Protein AF-I0TDS8-F1 (afdb_monomer_lite)

Secondary structure (DSSP, 8-state):
-HHHHHHHHHHGGGTT-EEESSS-EEEE--SHHHHHHHHHHHT-TTTTTTGGG-TTEEEEEEEETTEEEEEEEEETTT-SEEEEEBGGGBPPTTHHHHHHHHHHHHHHHHHHHHTT-

pLDDT: mean 92.42, std 7.06, range [52.53, 97.94]

Radius of gyration: 13.21 Å; chains: 1; bounding box: 33×21×38 Å

Sequence (117 aa):
MEDEKRFKELKSKFFGICFTDGTIQVHVLESVQEHLEEGVSMHHCVFSNAYYLKEGSLILSATIEDKRIETIEVSLQTLEVVQSRGVCNKNTEYHEQIVNLVNANRGLISRRMKATA

Foldseek 3Di:
DVLFVLLCVQPVLQAPDWDDPVFKIKGWDNGLVSQVVCCVLQVHCSNVVSVSNVNQWTWMFIDGPNHTAWIWIAGLVVLATPAIAGRPRHADPCNVVVRVRSSVVSVSSVVSVVVVD

Structure (mmCIF, N/CA/C/O backbone):
data_AF-I0TDS8-F1
#
_entry.id   AF-I0TDS8-F1
#
loop_
_atom_site.group_PDB
_atom_site.id
_atom_site.type_symbol
_atom_site.label_atom_id
_atom_site.label_alt_id
_atom_site.label_comp_id
_atom_site.label_asym_id
_atom_site.label_entity_id
_atom_site.label_seq_id
_atom_site.pdbx_PDB_ins_code
_atom_site.Cartn_x
_atom_site.Cartn_y
_atom_site.Cartn_z
_atom_site.occupancy
_atom_site.B_iso_or_equiv
_atom_site.auth_seq_id
_atom_site.auth_comp_id
_atom_site.auth_asym_id
_atom_site.auth_atom_id
_atom_site.pdbx_PDB_model_num
ATOM 1 N N . MET A 1 1 ? 8.471 -5.732 20.121 1.00 69.44 1 MET A N 1
ATOM 2 C CA . MET A 1 1 ? 8.690 -4.299 19.837 1.00 69.44 1 MET A CA 1
ATOM 3 C C . MET A 1 1 ? 7.374 -3.576 20.050 1.00 69.44 1 MET A C 1
ATOM 5 O O . MET A 1 1 ? 6.347 -4.102 19.638 1.00 69.44 1 MET A O 1
ATOM 9 N N . GLU A 1 2 ? 7.395 -2.444 20.747 1.00 88.06 2 GLU A N 1
ATOM 10 C CA . GLU A 1 2 ? 6.201 -1.650 21.080 1.00 88.06 2 GLU A CA 1
ATOM 11 C C . GLU A 1 2 ? 5.474 -1.147 19.821 1.00 88.06 2 GLU A C 1
ATOM 13 O O . GLU A 1 2 ? 4.258 -1.294 19.704 1.00 88.06 2 GLU A O 1
ATOM 18 N N . ASP A 1 3 ? 6.245 -0.711 18.823 1.00 91.62 3 ASP A N 1
ATOM 19 C CA . ASP A 1 3 ? 5.748 -0.271 17.517 1.00 91.62 3 ASP A CA 1
ATOM 20 C C . ASP A 1 3 ? 4.983 -1.355 16.755 1.00 91.62 3 ASP A C 1
ATOM 22 O O . ASP A 1 3 ? 3.906 -1.088 16.237 1.00 91.62 3 ASP A O 1
ATOM 26 N N . GLU A 1 4 ? 5.485 -2.593 16.727 1.00 93.38 4 GLU A N 1
ATOM 27 C CA . GLU A 1 4 ? 4.819 -3.711 16.043 1.00 93.38 4 GLU A CA 1
ATOM 28 C C . GLU A 1 4 ? 3.461 -4.032 16.685 1.00 93.38 4 GLU A C 1
ATOM 30 O O . GLU A 1 4 ? 2.486 -4.341 16.001 1.00 93.38 4 GLU A O 1
ATOM 35 N N . LYS A 1 5 ? 3.374 -3.928 18.016 1.00 94.56 5 LYS A N 1
ATOM 36 C CA . LYS A 1 5 ? 2.116 -4.129 18.737 1.00 94.56 5 LYS A CA 1
ATOM 37 C C . LYS A 1 5 ? 1.107 -3.042 18.364 1.00 94.56 5 LYS A C 1
ATOM 39 O O . LYS A 1 5 ? -0.010 -3.366 17.965 1.00 94.56 5 LYS A O 1
ATOM 44 N N . ARG A 1 6 ? 1.519 -1.773 18.429 1.00 95.12 6 ARG A N 1
ATOM 45 C CA . ARG A 1 6 ? 0.668 -0.629 18.073 1.00 95.12 6 ARG A CA 1
ATOM 46 C C . ARG A 1 6 ? 0.255 -0.660 16.602 1.00 95.12 6 ARG A C 1
ATOM 48 O O . ARG A 1 6 ? -0.897 -0.401 16.271 1.00 95.12 6 ARG A O 1
ATOM 55 N N . PHE A 1 7 ? 1.174 -1.031 15.718 1.00 96.00 7 PHE A N 1
ATOM 56 C CA . PHE A 1 7 ? 0.903 -1.223 14.301 1.00 96.00 7 PHE A CA 1
ATOM 57 C C . PHE A 1 7 ? -0.205 -2.255 14.078 1.00 96.00 7 PHE A C 1
ATOM 59 O O . PHE A 1 7 ? -1.183 -1.971 13.385 1.00 96.00 7 PHE A O 1
ATOM 66 N N . LYS A 1 8 ? -0.110 -3.425 14.720 1.00 95.19 8 LYS A N 1
ATOM 67 C CA . LYS A 1 8 ? -1.142 -4.465 14.629 1.00 95.19 8 LYS A CA 1
ATOM 68 C C . LYS A 1 8 ? -2.488 -3.994 15.167 1.00 95.19 8 LYS A C 1
ATOM 70 O O . LYS A 1 8 ? -3.502 -4.253 14.525 1.00 95.19 8 LYS A O 1
ATOM 75 N N . GLU A 1 9 ? -2.521 -3.273 16.283 1.00 94.56 9 GLU A N 1
ATOM 76 C CA . GLU A 1 9 ? -3.763 -2.693 16.819 1.00 94.56 9 GLU A CA 1
ATOM 77 C C . GLU A 1 9 ? -4.442 -1.759 15.801 1.00 94.56 9 GLU A C 1
ATOM 79 O O . GLU A 1 9 ? -5.656 -1.825 15.603 1.00 94.56 9 GLU A O 1
ATOM 84 N N . LEU A 1 10 ? -3.660 -0.945 15.087 1.00 94.75 10 LEU A N 1
ATOM 85 C CA . LEU A 1 10 ? -4.173 -0.001 14.094 1.00 94.75 10 LEU A CA 1
ATOM 86 C C . LEU A 1 10 ? -4.556 -0.662 12.762 1.00 94.75 10 LEU A C 1
ATOM 88 O O . LEU A 1 10 ? -5.570 -0.296 12.158 1.00 94.75 10 LEU A O 1
ATOM 92 N N . LYS A 1 11 ? -3.731 -1.593 12.267 1.00 96.31 11 LYS A N 1
ATOM 93 C CA . LYS A 1 11 ? -3.733 -2.010 10.854 1.00 96.31 11 LYS A CA 1
ATOM 94 C C . LYS A 1 11 ? -4.143 -3.456 10.604 1.00 96.31 11 LYS A C 1
ATOM 96 O O . LYS A 1 11 ? -4.533 -3.756 9.479 1.00 96.31 11 LYS A O 1
ATOM 101 N N . SER A 1 12 ? -4.160 -4.325 11.618 1.00 96.12 12 SER A N 1
ATOM 102 C CA . SER A 1 12 ? -4.415 -5.768 11.424 1.00 96.12 12 SER A CA 1
ATOM 103 C C . SER A 1 12 ? -5.735 -6.095 10.727 1.00 96.12 12 SER A C 1
ATOM 105 O O . SER A 1 12 ? -5.816 -7.063 9.976 1.00 96.12 12 SER A O 1
ATOM 107 N N . LYS A 1 13 ? -6.762 -5.251 10.883 1.00 95.56 13 LYS A N 1
ATOM 108 C CA . LYS A 1 13 ? -8.043 -5.397 10.170 1.00 95.56 13 LYS A CA 1
ATOM 109 C C . LYS A 1 13 ? -7.904 -5.373 8.641 1.00 95.56 13 LYS A C 1
ATOM 111 O O . LYS A 1 13 ? -8.778 -5.892 7.947 1.00 95.56 13 LYS A O 1
ATOM 116 N N . PHE A 1 14 ? -6.830 -4.787 8.114 1.00 96.81 14 PHE A N 1
ATOM 117 C CA . PHE A 1 14 ? -6.537 -4.689 6.683 1.00 96.81 14 PHE A CA 1
ATOM 118 C C . PHE A 1 14 ? -5.631 -5.811 6.166 1.00 96.81 14 PHE A C 1
ATOM 120 O O . PHE A 1 14 ? -5.483 -5.935 4.954 1.00 96.81 14 PHE A O 1
ATOM 127 N N . PHE A 1 15 ? -5.061 -6.641 7.041 1.00 96.50 15 PHE A N 1
ATOM 128 C CA . PHE A 1 15 ? -4.168 -7.724 6.625 1.00 96.50 15 PHE A CA 1
ATOM 129 C C . PHE A 1 15 ? -4.915 -8.763 5.776 1.00 96.50 15 PHE A C 1
ATOM 131 O O . PHE A 1 15 ? -6.122 -9.002 5.934 1.00 96.50 15 PHE A O 1
ATOM 138 N N . GLY A 1 16 ? -4.209 -9.341 4.815 1.00 96.75 16 GLY A N 1
ATOM 139 C CA . GLY A 1 16 ? -4.721 -10.200 3.759 1.00 96.75 16 GLY A CA 1
ATOM 140 C C . GLY A 1 16 ? -5.427 -9.453 2.626 1.00 96.75 16 GLY A C 1
ATOM 141 O O . GLY A 1 16 ? -6.014 -10.102 1.762 1.00 96.75 16 GLY A O 1
ATOM 142 N N . ILE A 1 17 ? -5.440 -8.112 2.610 1.00 97.25 17 ILE A N 1
ATOM 143 C CA . ILE A 1 17 ? -5.864 -7.376 1.413 1.00 97.25 17 ILE A CA 1
ATOM 144 C C . ILE A 1 17 ? -4.748 -7.487 0.373 1.00 97.25 17 ILE A C 1
ATOM 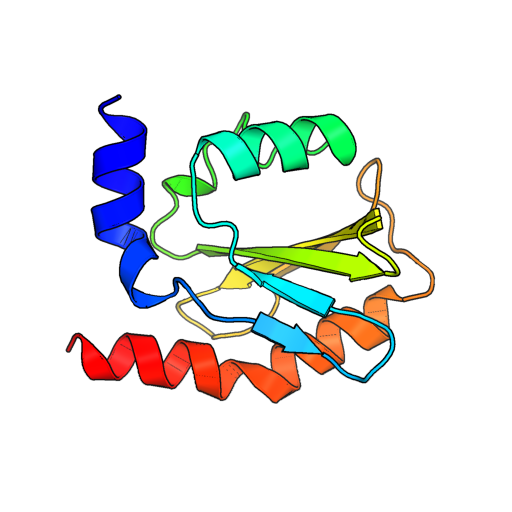146 O O . ILE A 1 17 ? -3.676 -6.903 0.518 1.00 97.25 17 ILE A O 1
ATOM 150 N N . CYS A 1 18 ? -5.058 -8.209 -0.696 1.00 97.25 18 CYS A N 1
ATOM 151 C CA . CYS A 1 18 ? -4.251 -8.347 -1.896 1.00 97.25 18 CYS A CA 1
ATOM 152 C C . CYS A 1 18 ? -5.192 -8.375 -3.108 1.00 97.25 18 CYS A C 1
ATOM 154 O O . CYS A 1 18 ? -6.300 -8.915 -3.022 1.00 97.25 18 CYS A O 1
ATOM 156 N N . PHE A 1 19 ? -4.787 -7.763 -4.216 1.00 97.62 19 PHE A N 1
ATOM 157 C CA . PHE A 1 19 ? -5.519 -7.773 -5.481 1.00 97.62 19 PHE A CA 1
ATOM 158 C C . PHE A 1 19 ? -4.563 -7.605 -6.664 1.00 97.62 19 PHE A C 1
ATOM 160 O O . PHE A 1 19 ? -3.435 -7.143 -6.513 1.00 97.62 19 PHE A O 1
ATOM 167 N N . THR A 1 20 ? -5.015 -8.000 -7.852 1.00 97.50 20 THR A N 1
ATOM 168 C CA . THR A 1 20 ? -4.213 -7.964 -9.076 1.00 97.50 20 THR A CA 1
ATOM 169 C C . THR A 1 20 ? -5.086 -7.717 -10.302 1.00 97.50 20 THR A C 1
ATOM 171 O O . THR A 1 20 ? -6.275 -8.038 -10.288 1.00 97.50 20 THR A O 1
ATOM 174 N N . ASP A 1 21 ? -4.496 -7.160 -11.357 1.00 96.12 21 ASP A N 1
ATOM 175 C CA . ASP A 1 21 ? -5.076 -7.094 -12.705 1.00 96.12 21 ASP A CA 1
ATOM 176 C C . ASP A 1 21 ? -4.531 -8.173 -13.662 1.00 96.12 21 ASP A C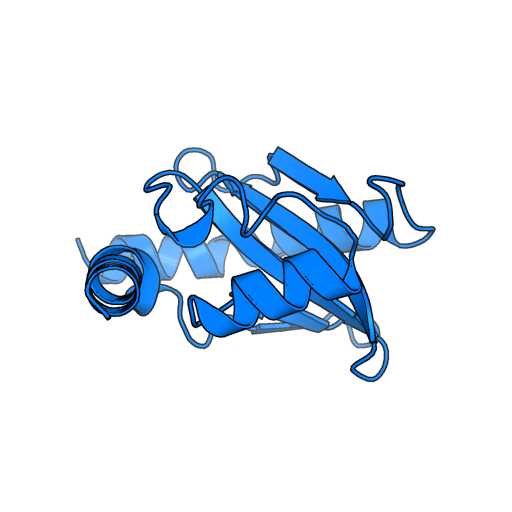 1
ATOM 178 O O . ASP A 1 21 ? -4.838 -8.159 -14.852 1.00 96.12 21 ASP A O 1
ATOM 182 N N . GLY A 1 22 ? -3.741 -9.119 -13.144 1.00 95.81 22 GLY A N 1
ATOM 183 C CA . GLY A 1 22 ? -3.065 -10.167 -13.909 1.00 95.81 22 GLY A CA 1
ATOM 184 C C . GLY A 1 22 ? -1.589 -9.876 -14.187 1.00 95.81 22 GLY A C 1
ATOM 185 O O . GLY A 1 22 ? -0.837 -10.820 -14.414 1.00 95.81 22 GLY A O 1
ATOM 186 N N . THR A 1 23 ? -1.164 -8.612 -14.103 1.00 96.00 23 THR A N 1
ATOM 187 C CA . THR A 1 23 ? 0.240 -8.205 -14.273 1.00 96.00 23 THR A CA 1
ATOM 188 C C . THR A 1 23 ? 0.795 -7.612 -12.985 1.00 96.00 23 THR A C 1
ATOM 190 O O . THR A 1 23 ? 1.850 -8.029 -12.512 1.00 96.00 23 THR A O 1
ATOM 193 N N . ILE A 1 24 ? 0.079 -6.649 -12.404 1.00 97.81 24 ILE A N 1
ATOM 194 C CA . ILE A 1 24 ? 0.479 -5.956 -11.182 1.00 97.81 24 ILE A CA 1
ATOM 195 C C . ILE A 1 24 ? -0.230 -6.607 -10.006 1.00 97.81 24 ILE A C 1
ATOM 197 O O . ILE A 1 24 ? -1.454 -6.752 -10.007 1.00 97.81 24 ILE A O 1
ATOM 201 N N . GLN A 1 25 ? 0.526 -6.976 -8.981 1.00 97.94 25 GLN A N 1
ATOM 202 C CA . GLN A 1 25 ? -0.007 -7.383 -7.690 1.00 97.94 25 GLN A CA 1
ATOM 203 C C . GLN A 1 25 ? 0.131 -6.228 -6.704 1.00 97.94 25 GLN A C 1
ATOM 205 O O . GLN A 1 25 ? 1.191 -5.626 -6.587 1.00 97.94 25 GLN A O 1
ATOM 210 N N . VAL A 1 26 ? -0.934 -5.924 -5.970 1.00 97.94 26 VAL A N 1
ATOM 211 C CA . VAL A 1 26 ? -0.931 -4.918 -4.908 1.00 97.94 26 VAL A CA 1
ATOM 212 C C . VAL A 1 26 ? -1.350 -5.579 -3.606 1.00 97.94 26 VAL A C 1
ATOM 214 O O . VAL A 1 26 ? -2.373 -6.261 -3.560 1.00 97.94 26 VAL A O 1
ATOM 217 N N . HIS A 1 27 ? -0.583 -5.363 -2.542 1.00 97.94 27 HIS A N 1
ATOM 218 C CA . HIS A 1 27 ? -0.884 -5.887 -1.210 1.00 97.94 27 HIS A CA 1
ATOM 219 C C . HIS A 1 27 ? -0.580 -4.858 -0.122 1.00 97.94 27 HIS A C 1
ATOM 221 O O . HIS A 1 27 ? 0.229 -3.953 -0.318 1.00 97.94 27 HIS A O 1
ATOM 227 N N . VAL A 1 28 ? -1.263 -4.974 1.016 1.00 97.69 28 VAL A N 1
ATOM 228 C CA . VAL A 1 28 ? -0.982 -4.167 2.215 1.00 97.69 28 VAL A CA 1
ATOM 229 C C . VAL A 1 28 ? 0.346 -4.608 2.826 1.00 97.69 28 VAL A C 1
ATOM 231 O O . VAL A 1 28 ? 0.612 -5.802 2.868 1.00 97.69 28 VAL A O 1
ATOM 234 N N . LEU A 1 29 ? 1.145 -3.663 3.330 1.00 97.19 29 LEU A N 1
ATOM 235 C CA . LEU A 1 29 ? 2.299 -4.004 4.166 1.00 97.19 29 LEU A CA 1
ATOM 236 C C . LEU A 1 29 ? 1.821 -4.413 5.564 1.00 97.19 29 LEU A C 1
ATOM 238 O O . LEU A 1 29 ? 1.125 -3.640 6.229 1.00 97.19 29 LEU A O 1
ATOM 242 N N . GLU A 1 30 ? 2.195 -5.603 6.026 1.00 96.94 30 GLU A N 1
ATOM 243 C CA . GLU A 1 30 ? 1.598 -6.268 7.197 1.00 96.94 30 GLU A CA 1
ATOM 244 C C . GLU A 1 30 ? 2.509 -6.328 8.425 1.00 96.94 30 GLU A C 1
ATOM 246 O O . GLU A 1 30 ? 2.137 -6.888 9.462 1.00 96.94 30 GLU A O 1
ATOM 251 N N . SER A 1 31 ? 3.672 -5.681 8.366 1.00 95.88 31 SER A N 1
ATOM 252 C CA . SER A 1 31 ? 4.586 -5.559 9.503 1.00 95.88 31 SER A CA 1
ATOM 253 C C . SER A 1 31 ? 5.409 -4.270 9.464 1.00 95.88 31 SER A C 1
ATOM 255 O O . SER A 1 31 ? 5.589 -3.648 8.412 1.00 95.88 31 SER A O 1
ATOM 257 N N . VAL A 1 32 ? 5.957 -3.860 10.613 1.00 94.50 32 VAL A N 1
ATOM 258 C CA . VAL A 1 32 ? 6.917 -2.741 10.681 1.00 94.50 32 VAL A CA 1
ATOM 259 C C . VAL A 1 32 ? 8.201 -3.087 9.916 1.00 94.50 32 VAL A C 1
ATOM 261 O O . VAL A 1 32 ? 8.802 -2.217 9.285 1.00 94.50 32 VAL A O 1
ATOM 264 N N . GLN A 1 33 ? 8.578 -4.368 9.910 1.00 94.00 33 GLN A N 1
ATOM 265 C CA . GLN A 1 33 ? 9.706 -4.892 9.141 1.00 94.00 33 GLN A CA 1
ATOM 266 C C . GLN A 1 33 ? 9.501 -4.723 7.627 1.00 94.00 33 GLN A C 1
ATOM 268 O O . GLN A 1 33 ? 10.403 -4.249 6.942 1.00 94.00 33 GLN A O 1
ATOM 273 N N . GLU A 1 34 ? 8.312 -5.013 7.099 1.00 94.56 34 GLU A N 1
ATOM 274 C CA . GLU A 1 34 ? 8.011 -4.776 5.681 1.00 94.56 34 GLU A CA 1
ATOM 275 C C . GLU A 1 34 ? 8.097 -3.295 5.306 1.00 94.56 34 GLU A C 1
ATOM 277 O O . GLU A 1 34 ? 8.603 -2.965 4.238 1.00 94.56 34 GLU A O 1
ATOM 282 N N . HIS A 1 35 ? 7.683 -2.378 6.189 1.00 93.38 35 HIS A N 1
ATOM 283 C CA . HIS A 1 35 ? 7.846 -0.941 5.938 1.00 93.38 35 HIS A CA 1
ATOM 284 C C . HIS A 1 35 ? 9.325 -0.542 5.850 1.00 93.38 35 HIS A C 1
ATOM 286 O O . HIS A 1 35 ? 9.675 0.319 5.039 1.00 93.38 35 HIS A O 1
ATOM 292 N N . LEU A 1 36 ? 10.192 -1.156 6.668 1.00 92.50 36 LEU A N 1
ATOM 293 C CA . LEU A 1 36 ? 11.643 -0.966 6.596 1.00 92.50 36 LEU A CA 1
ATOM 294 C C . LEU A 1 36 ? 12.189 -1.456 5.252 1.00 92.50 36 LEU A C 1
ATOM 296 O O . LEU A 1 36 ? 12.894 -0.711 4.573 1.00 92.50 36 LEU A O 1
ATOM 300 N N . GLU A 1 37 ? 11.842 -2.676 4.853 1.00 92.25 37 GLU A N 1
ATOM 301 C CA . GLU A 1 37 ? 12.281 -3.281 3.591 1.00 92.25 37 GLU A CA 1
ATOM 302 C C . GLU A 1 37 ? 11.789 -2.504 2.367 1.00 92.25 37 GLU A C 1
ATOM 304 O O . GLU A 1 37 ? 12.554 -2.302 1.418 1.00 92.25 37 GLU A O 1
ATOM 309 N N . GLU A 1 38 ? 10.550 -2.010 2.409 1.00 91.50 38 GLU A N 1
ATOM 310 C CA . GLU A 1 38 ? 9.978 -1.134 1.387 1.00 91.50 38 GLU A CA 1
ATOM 311 C C . GLU A 1 38 ? 10.768 0.175 1.298 1.00 91.50 38 GLU A C 1
ATOM 313 O O . GLU A 1 38 ? 11.212 0.568 0.220 1.00 91.50 38 GLU A O 1
ATOM 318 N N . GLY A 1 39 ? 11.007 0.829 2.440 1.00 88.00 39 GLY A N 1
ATOM 319 C CA . GLY A 1 39 ? 11.756 2.083 2.509 1.00 88.00 39 GLY A CA 1
ATOM 320 C C . GLY A 1 39 ? 13.183 1.951 1.978 1.00 88.00 39 GLY A C 1
ATOM 321 O O . GLY A 1 39 ? 13.637 2.815 1.228 1.00 88.00 39 GLY A O 1
ATOM 322 N N . VAL A 1 40 ? 13.866 0.850 2.304 1.00 88.88 40 VAL A N 1
ATOM 323 C CA . VAL A 1 40 ? 15.221 0.551 1.815 1.00 88.88 40 VAL A CA 1
ATOM 324 C C . VAL A 1 40 ? 15.215 0.269 0.314 1.00 88.88 40 VAL A C 1
ATOM 326 O O . VAL A 1 40 ? 15.993 0.875 -0.420 1.00 88.88 40 VAL A O 1
ATOM 329 N N . SER A 1 41 ? 14.324 -0.604 -0.163 1.00 86.31 41 SER A N 1
ATOM 330 C CA . SER A 1 41 ? 14.278 -1.001 -1.578 1.00 86.31 41 SER A CA 1
ATOM 331 C C . SER A 1 41 ? 13.915 0.177 -2.483 1.00 86.31 41 SER A C 1
ATOM 333 O O . SER A 1 41 ? 14.527 0.395 -3.530 1.00 86.31 41 SER A O 1
ATOM 335 N N . MET A 1 42 ? 12.946 0.982 -2.052 1.00 86.06 42 MET A N 1
ATOM 336 C CA . MET A 1 42 ? 12.401 2.084 -2.842 1.00 86.06 42 MET A CA 1
ATOM 337 C C . MET A 1 42 ? 13.143 3.407 -2.623 1.00 86.06 42 MET A C 1
ATOM 339 O O . MET A 1 42 ? 12.910 4.374 -3.354 1.00 86.06 42 MET A O 1
ATOM 343 N N . HIS A 1 43 ? 14.074 3.454 -1.663 1.00 83.06 43 HIS A N 1
ATOM 344 C CA . HIS A 1 43 ? 14.730 4.680 -1.193 1.00 83.06 43 HIS A CA 1
ATOM 345 C C . HIS A 1 43 ? 13.700 5.738 -0.765 1.00 83.06 43 HIS A C 1
ATOM 347 O O . HIS A 1 43 ? 13.781 6.915 -1.128 1.00 83.06 43 HIS A O 1
ATOM 353 N N . HIS A 1 44 ? 12.678 5.295 -0.032 1.00 76.69 44 HIS A N 1
ATOM 354 C CA . HIS A 1 44 ? 11.567 6.122 0.435 1.00 76.69 44 HIS A CA 1
ATOM 355 C C . HIS A 1 44 ? 11.600 6.310 1.943 1.00 76.69 44 HIS A C 1
ATOM 357 O O . HIS A 1 44 ? 12.050 5.456 2.700 1.00 76.69 44 HIS A O 1
ATOM 363 N N . CYS A 1 45 ? 10.994 7.402 2.398 1.00 81.94 45 CYS A N 1
ATOM 364 C CA . CYS A 1 45 ? 10.915 7.730 3.818 1.00 81.94 45 CYS A CA 1
ATOM 365 C C . CYS A 1 45 ? 9.754 7.035 4.556 1.00 81.94 45 CYS A C 1
ATOM 367 O O . CYS A 1 45 ? 9.397 7.473 5.648 1.00 81.94 45 CYS A O 1
ATOM 369 N N . VAL A 1 46 ? 9.132 5.993 3.991 1.00 77.75 46 VAL A N 1
ATOM 370 C CA . VAL A 1 46 ? 7.938 5.350 4.582 1.00 77.75 46 VAL A CA 1
ATOM 371 C C . VAL A 1 46 ? 8.217 4.754 5.965 1.00 77.75 46 VAL A C 1
ATOM 373 O O . VAL A 1 46 ? 7.400 4.895 6.875 1.00 77.75 46 VAL A O 1
ATOM 376 N N . PHE A 1 47 ? 9.408 4.187 6.164 1.00 82.62 47 PHE A N 1
ATOM 377 C CA . PHE A 1 47 ? 9.855 3.729 7.477 1.00 82.62 47 PHE A CA 1
ATOM 378 C C . PHE A 1 47 ? 10.339 4.880 8.361 1.00 82.62 47 PHE A C 1
ATOM 380 O O . PHE A 1 47 ? 9.850 5.051 9.473 1.00 82.62 47 PHE A O 1
ATOM 387 N N . SER A 1 48 ? 11.263 5.705 7.856 1.00 78.88 48 SER A N 1
ATOM 388 C CA . SER A 1 48 ? 11.917 6.770 8.633 1.00 78.8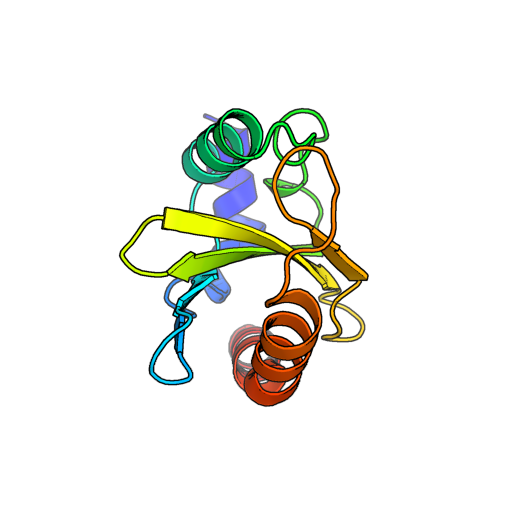8 48 SER A CA 1
ATOM 389 C C . SER A 1 48 ? 10.945 7.811 9.197 1.00 78.88 48 SER A C 1
ATOM 391 O O . SER A 1 48 ? 11.226 8.412 10.226 1.00 78.88 48 SER A O 1
ATOM 393 N N . ASN A 1 49 ? 9.792 7.998 8.550 1.00 86.75 49 ASN A N 1
ATOM 394 C CA . ASN A 1 49 ? 8.726 8.897 8.997 1.00 86.75 49 ASN A CA 1
ATOM 395 C C . ASN A 1 49 ? 7.559 8.159 9.685 1.00 86.75 49 ASN A C 1
ATOM 397 O O . ASN A 1 49 ? 6.463 8.713 9.790 1.00 86.75 49 ASN A O 1
ATOM 401 N N . ALA A 1 50 ? 7.768 6.906 10.096 1.00 89.94 50 ALA A N 1
ATOM 402 C CA . ALA A 1 50 ? 6.824 6.079 10.843 1.00 89.94 50 ALA A CA 1
ATOM 403 C C . ALA A 1 50 ? 5.414 5.995 10.224 1.00 89.94 50 ALA A C 1
ATOM 405 O O . ALA A 1 50 ? 4.408 6.074 10.934 1.00 89.94 50 ALA A O 1
ATOM 406 N N . TYR A 1 51 ? 5.311 5.817 8.897 1.00 90.50 51 TYR A N 1
ATOM 407 C CA . TYR A 1 51 ? 4.005 5.724 8.221 1.00 90.50 51 TYR A CA 1
ATOM 408 C C . TYR A 1 51 ? 3.172 4.541 8.732 1.00 90.50 51 TYR A C 1
ATOM 410 O O . TYR A 1 51 ? 1.946 4.628 8.757 1.00 90.50 51 TYR A O 1
ATOM 418 N N . TYR A 1 52 ? 3.825 3.492 9.236 1.00 92.00 52 TYR A N 1
ATOM 419 C CA . TYR A 1 52 ? 3.171 2.363 9.893 1.00 92.00 52 TYR A CA 1
ATOM 420 C C . TYR A 1 52 ? 2.307 2.800 11.102 1.00 92.00 52 TYR A C 1
ATOM 422 O O . TYR A 1 52 ? 1.234 2.243 11.326 1.00 92.00 52 TYR A O 1
ATOM 430 N N . LEU A 1 53 ? 2.677 3.859 11.836 1.00 94.19 53 LEU A N 1
ATOM 431 C CA . LEU A 1 53 ? 1.885 4.382 12.964 1.00 94.19 53 LEU A CA 1
ATOM 432 C C . LEU A 1 53 ? 0.876 5.473 12.579 1.00 94.19 53 LEU A C 1
ATOM 434 O O . LEU A 1 53 ? 0.109 5.915 13.436 1.00 94.19 53 LEU A O 1
ATOM 438 N N . LYS A 1 54 ? 0.835 5.924 11.319 1.00 95.00 54 LYS A N 1
ATOM 439 C CA . LYS A 1 54 ? -0.125 6.951 10.889 1.00 95.00 54 LYS A CA 1
ATOM 440 C C . LYS A 1 54 ? -1.529 6.364 10.821 1.00 95.00 54 LYS A C 1
ATOM 442 O O . LYS A 1 54 ? -1.855 5.603 9.914 1.00 95.00 54 LYS A O 1
ATOM 447 N N . GLU A 1 55 ? -2.394 6.735 11.757 1.00 94.00 55 GLU A N 1
ATOM 448 C CA . GLU A 1 55 ? -3.739 6.154 11.890 1.00 94.00 55 GLU A CA 1
ATOM 449 C C . GLU A 1 55 ? -4.601 6.332 10.636 1.00 94.00 55 GLU A C 1
ATOM 451 O O . GLU A 1 55 ? -5.278 5.389 10.236 1.00 94.00 55 GLU A O 1
ATOM 456 N N . GLY A 1 56 ? -4.503 7.491 9.977 1.00 94.75 56 GLY A N 1
ATOM 457 C CA . GLY A 1 56 ? -5.271 7.838 8.778 1.00 94.75 56 GLY A CA 1
ATOM 458 C C . GLY A 1 56 ? -4.709 7.326 7.449 1.00 94.75 56 GLY A C 1
ATOM 459 O O . GLY A 1 56 ? -5.329 7.585 6.424 1.00 94.75 56 GLY A O 1
ATOM 460 N N . SER A 1 57 ? -3.583 6.609 7.448 1.00 96.00 57 SER A N 1
ATOM 461 C CA . SER A 1 57 ? -2.919 6.145 6.221 1.00 96.00 57 SER A CA 1
ATOM 462 C C . SER A 1 57 ? -2.840 4.622 6.167 1.00 96.00 57 SER A C 1
ATOM 464 O O . SER A 1 57 ? -2.707 3.962 7.195 1.00 96.00 57 SER A O 1
ATOM 466 N N . LEU A 1 58 ? -2.890 4.040 4.976 1.00 97.44 58 LEU A N 1
ATOM 467 C CA . LEU A 1 58 ? -2.606 2.626 4.739 1.00 97.44 58 LEU A CA 1
ATOM 468 C C . LEU A 1 58 ? -1.563 2.515 3.634 1.00 97.44 58 LEU A C 1
ATOM 470 O O . LEU A 1 58 ? -1.721 3.143 2.589 1.00 97.44 58 LEU A O 1
ATOM 474 N N . ILE A 1 59 ? -0.510 1.736 3.879 1.00 97.50 59 ILE A N 1
ATOM 475 C CA . ILE A 1 59 ? 0.589 1.560 2.929 1.00 97.50 59 ILE A CA 1
ATOM 476 C C . ILE A 1 59 ? 0.419 0.237 2.198 1.00 97.50 59 ILE A C 1
ATOM 478 O O . ILE A 1 59 ? 0.179 -0.801 2.820 1.00 97.50 59 ILE A O 1
ATOM 482 N N . LEU A 1 60 ? 0.522 0.299 0.875 1.00 97.88 60 LEU A N 1
ATOM 483 C CA . LEU A 1 60 ? 0.484 -0.846 -0.016 1.00 97.88 60 LEU A CA 1
ATOM 484 C C . LEU A 1 60 ? 1.757 -0.869 -0.864 1.00 97.88 60 LEU A C 1
ATOM 486 O O . LEU A 1 60 ? 2.335 0.182 -1.149 1.00 97.88 60 LEU A O 1
ATOM 490 N N . SER A 1 61 ? 2.158 -2.059 -1.293 1.00 97.44 61 SER A N 1
ATOM 491 C CA . SER A 1 61 ? 3.240 -2.260 -2.255 1.00 97.44 61 SER A CA 1
ATOM 492 C C . SER A 1 61 ? 2.673 -2.855 -3.538 1.00 97.44 61 SER A C 1
ATOM 494 O O . SER A 1 61 ? 1.912 -3.829 -3.495 1.00 97.44 61 SER A O 1
ATOM 496 N N . ALA A 1 62 ? 3.011 -2.241 -4.672 1.00 97.81 62 ALA A N 1
ATOM 497 C CA . ALA A 1 62 ? 2.761 -2.781 -6.000 1.00 97.81 62 ALA A CA 1
ATOM 498 C C . ALA A 1 62 ? 4.002 -3.529 -6.491 1.00 97.81 62 ALA A C 1
ATOM 500 O O . ALA A 1 62 ? 5.114 -2.993 -6.459 1.00 97.81 62 ALA A O 1
ATOM 501 N N . THR A 1 63 ? 3.806 -4.743 -6.995 1.00 97.12 63 THR A N 1
ATOM 502 C CA . THR A 1 63 ? 4.861 -5.613 -7.509 1.00 97.12 63 THR A CA 1
ATOM 503 C C . THR A 1 63 ? 4.506 -6.192 -8.880 1.00 97.12 63 THR A C 1
ATOM 505 O O . THR A 1 63 ? 3.336 -6.395 -9.206 1.00 97.12 63 THR A O 1
ATOM 508 N N . ILE A 1 64 ? 5.531 -6.473 -9.685 1.00 96.50 64 ILE A N 1
ATOM 509 C CA . ILE A 1 64 ? 5.465 -7.303 -10.897 1.00 96.50 64 ILE A CA 1
ATOM 510 C C . ILE A 1 64 ? 6.534 -8.380 -10.737 1.00 96.50 64 ILE A C 1
ATOM 512 O O . ILE A 1 64 ? 7.690 -8.041 -10.492 1.00 96.50 64 ILE A O 1
ATOM 516 N N . GLU A 1 65 ? 6.164 -9.659 -10.854 1.00 92.88 65 GLU A N 1
ATOM 517 C CA . GLU A 1 65 ? 7.096 -10.788 -10.655 1.00 92.88 65 GLU A CA 1
ATOM 518 C C . GLU A 1 65 ? 7.906 -10.658 -9.345 1.00 92.88 65 GLU A C 1
ATOM 520 O O . GLU A 1 65 ? 9.135 -10.741 -9.341 1.00 92.88 65 GLU A O 1
ATOM 525 N N . ASP A 1 66 ? 7.218 -10.343 -8.241 1.00 89.19 66 ASP A N 1
ATOM 526 C CA . ASP A 1 66 ? 7.789 -10.090 -6.905 1.00 89.19 66 ASP A CA 1
ATOM 527 C C . ASP A 1 66 ? 8.763 -8.899 -6.799 1.00 89.19 66 ASP A C 1
ATOM 529 O O . ASP A 1 66 ? 9.291 -8.600 -5.724 1.00 89.19 66 ASP A O 1
ATOM 533 N N . LYS A 1 67 ? 8.973 -8.145 -7.883 1.00 92.81 67 LYS A N 1
ATOM 534 C CA . LYS A 1 67 ? 9.759 -6.909 -7.869 1.00 92.81 67 LYS A CA 1
ATOM 535 C C . LYS A 1 67 ? 8.857 -5.729 -7.558 1.00 92.81 67 LYS A C 1
ATOM 537 O O . LYS A 1 67 ? 7.900 -5.467 -8.281 1.00 92.81 67 LYS A O 1
ATOM 542 N N . ARG A 1 68 ? 9.200 -4.992 -6.502 1.00 94.25 68 ARG A N 1
ATOM 543 C CA . ARG A 1 68 ? 8.541 -3.737 -6.116 1.00 94.25 68 ARG A CA 1
ATOM 544 C C . ARG A 1 68 ? 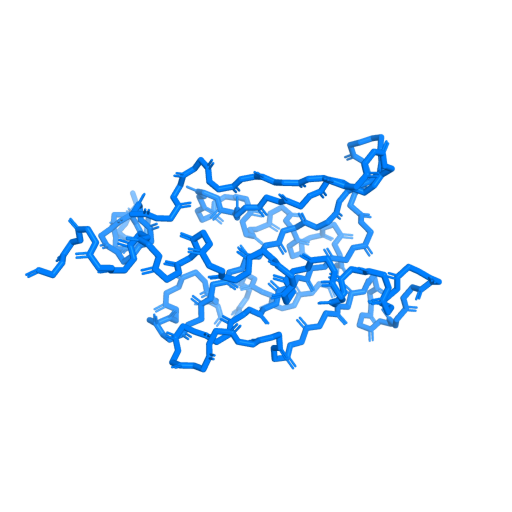8.682 -2.701 -7.225 1.00 94.25 68 ARG A C 1
ATOM 546 O O . ARG A 1 68 ? 9.790 -2.456 -7.702 1.00 94.25 68 ARG A O 1
ATOM 553 N N . ILE A 1 69 ? 7.560 -2.103 -7.616 1.00 95.12 69 ILE A N 1
ATOM 554 C CA . ILE A 1 69 ? 7.509 -1.060 -8.644 1.00 95.12 69 ILE A CA 1
ATOM 555 C C . ILE A 1 69 ? 7.076 0.285 -8.070 1.00 95.12 69 ILE A C 1
ATOM 557 O O . ILE A 1 69 ? 7.726 1.282 -8.371 1.00 95.12 69 ILE A O 1
ATOM 561 N N . GLU A 1 70 ? 6.055 0.326 -7.207 1.00 96.50 70 GLU A N 1
ATOM 562 C CA . GLU A 1 70 ? 5.634 1.537 -6.496 1.00 96.50 70 GLU A CA 1
ATOM 563 C C . GLU A 1 70 ? 5.140 1.233 -5.080 1.00 96.50 70 GLU A C 1
ATOM 565 O O . GLU A 1 70 ? 4.500 0.213 -4.831 1.00 96.50 70 GLU A O 1
ATOM 570 N N . THR A 1 71 ? 5.385 2.184 -4.182 1.00 96.31 71 THR A N 1
ATOM 571 C CA . THR A 1 71 ? 4.797 2.246 -2.844 1.00 96.31 71 THR A CA 1
ATOM 572 C C . THR A 1 71 ? 3.618 3.205 -2.872 1.00 96.31 71 THR A C 1
ATOM 574 O O . THR A 1 71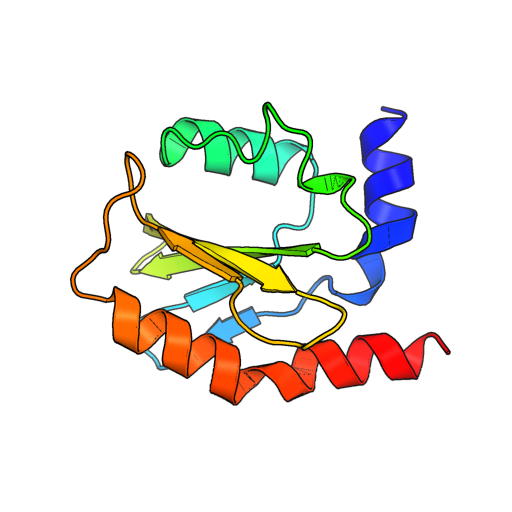 ? 3.743 4.333 -3.364 1.00 96.31 71 THR A O 1
ATOM 577 N N . ILE A 1 72 ? 2.487 2.778 -2.317 1.00 96.81 72 ILE A N 1
ATOM 578 C CA . ILE A 1 72 ? 1.221 3.506 -2.359 1.00 96.81 72 ILE A CA 1
ATOM 579 C C . ILE A 1 72 ? 0.782 3.865 -0.944 1.00 96.81 72 ILE A C 1
ATOM 581 O O . ILE A 1 72 ? 0.705 3.005 -0.071 1.00 96.81 72 ILE A O 1
ATOM 585 N N . GLU A 1 73 ? 0.436 5.130 -0.729 1.00 96.44 73 GLU A N 1
ATOM 586 C CA . GLU A 1 73 ? -0.289 5.597 0.447 1.00 96.44 73 GLU A CA 1
ATOM 587 C C . GLU A 1 73 ? -1.757 5.833 0.084 1.00 96.44 73 GLU A C 1
ATOM 589 O O . GLU A 1 73 ? -2.080 6.639 -0.792 1.00 96.44 73 GLU A O 1
ATOM 594 N N . VAL A 1 74 ? -2.655 5.162 0.800 1.00 97.44 74 VAL A N 1
ATOM 595 C CA . VAL A 1 74 ? -4.103 5.376 0.734 1.00 97.44 74 VAL A CA 1
ATOM 596 C C . VAL A 1 74 ? -4.566 6.096 1.993 1.00 97.44 74 VAL A C 1
ATOM 598 O O . VAL A 1 74 ? -4.237 5.692 3.109 1.00 97.44 74 VAL A O 1
ATOM 601 N N . SER A 1 75 ? -5.381 7.134 1.826 1.00 96.69 75 SER A N 1
ATOM 602 C CA . SER A 1 75 ? -6.075 7.778 2.943 1.00 96.69 75 SER A CA 1
ATOM 603 C C . SER A 1 75 ? -7.217 6.886 3.416 1.00 96.69 75 SER A C 1
ATOM 605 O O . SER A 1 75 ? -8.122 6.567 2.651 1.00 96.69 75 SER A O 1
ATOM 607 N N . LEU A 1 76 ? -7.233 6.512 4.692 1.00 95.69 76 LEU A N 1
ATOM 608 C CA . LEU A 1 76 ? -8.339 5.765 5.298 1.00 95.69 76 LEU A CA 1
ATOM 609 C C . LEU A 1 76 ? -9.583 6.633 5.536 1.00 95.69 76 LEU A C 1
ATOM 611 O O . LEU A 1 76 ? -10.653 6.095 5.806 1.00 95.69 76 LEU A O 1
ATOM 615 N N . GLN A 1 77 ? -9.467 7.959 5.4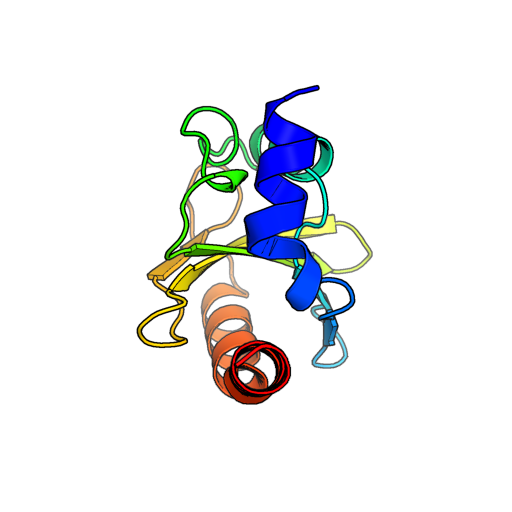22 1.00 94.12 77 GLN A N 1
ATOM 616 C CA . GLN A 1 77 ? -10.610 8.870 5.520 1.00 94.12 77 GLN A CA 1
ATOM 617 C C . GLN A 1 77 ? -11.377 8.954 4.198 1.00 94.12 77 GLN A C 1
ATOM 619 O O . GLN A 1 77 ? -12.602 8.864 4.193 1.00 94.12 77 GLN A O 1
ATOM 624 N N . THR A 1 78 ? -10.663 9.116 3.078 1.00 94.81 78 THR A N 1
ATOM 625 C CA . THR A 1 78 ? -11.273 9.284 1.745 1.00 94.81 78 THR A CA 1
ATOM 626 C C . THR A 1 78 ? -11.315 7.990 0.937 1.00 94.81 78 THR A C 1
ATOM 628 O O . THR A 1 78 ? -12.116 7.872 0.014 1.00 94.81 78 THR A O 1
ATOM 631 N N . LEU A 1 79 ? -10.503 6.994 1.308 1.00 94.81 79 LEU A N 1
ATOM 632 C CA . LEU A 1 79 ? -10.275 5.748 0.567 1.00 94.81 79 LEU A CA 1
ATOM 633 C C . LEU A 1 79 ? -9.699 5.974 -0.835 1.00 94.81 79 LEU A C 1
ATOM 635 O O . LEU A 1 79 ? -9.962 5.197 -1.753 1.00 94.81 79 LEU A O 1
ATOM 639 N N . GLU A 1 80 ? -8.924 7.044 -0.987 1.00 92.81 80 GLU A N 1
ATOM 640 C CA . GLU A 1 80 ? -8.264 7.426 -2.232 1.00 92.81 80 GLU A CA 1
ATOM 641 C C . GLU A 1 80 ? -6.745 7.382 -2.075 1.00 92.81 80 GLU A C 1
ATOM 643 O O . GLU A 1 80 ? -6.206 7.522 -0.969 1.00 92.81 80 GLU A O 1
ATOM 648 N N . VAL A 1 81 ? -6.058 7.186 -3.199 1.00 96.12 81 VAL A N 1
ATOM 649 C CA . VAL A 1 81 ? -4.597 7.241 -3.267 1.00 96.12 81 VAL A CA 1
ATOM 650 C C . VAL A 1 81 ? -4.128 8.676 -3.024 1.00 96.12 81 VAL A C 1
ATOM 652 O O . VAL A 1 81 ? -4.442 9.580 -3.793 1.00 96.12 81 VAL A O 1
ATOM 655 N N . VAL A 1 82 ? -3.355 8.872 -1.957 1.00 94.44 82 VAL A N 1
ATOM 656 C CA . VAL A 1 82 ? -2.695 10.145 -1.625 1.00 94.44 82 VAL A CA 1
ATOM 657 C C . VAL A 1 82 ? -1.389 10.267 -2.401 1.00 94.44 82 VAL A C 1
ATOM 659 O O . VAL A 1 82 ? -1.056 11.328 -2.927 1.00 94.44 82 VAL A O 1
ATOM 662 N N . GLN A 1 83 ? -0.647 9.164 -2.478 1.00 92.50 83 GLN A N 1
ATOM 663 C CA . GLN A 1 83 ? 0.638 9.104 -3.150 1.00 92.50 83 GLN A CA 1
ATOM 664 C C . GLN A 1 83 ? 0.874 7.699 -3.697 1.00 92.50 83 GLN A C 1
ATOM 666 O O . GLN A 1 83 ? 0.562 6.713 -3.041 1.00 92.50 83 GLN A O 1
ATOM 671 N N . SER A 1 84 ? 1.470 7.618 -4.883 1.00 92.94 84 SER A N 1
ATOM 672 C CA . SER A 1 84 ? 2.017 6.388 -5.456 1.00 92.94 84 SER A CA 1
ATOM 673 C C . SER A 1 84 ? 3.335 6.751 -6.120 1.00 92.94 84 SER A C 1
ATOM 675 O O . SER A 1 84 ? 3.358 7.681 -6.928 1.00 92.94 84 SER A O 1
ATOM 677 N N . ARG A 1 85 ? 4.450 6.142 -5.710 1.00 92.38 85 ARG A N 1
ATOM 678 C CA . ARG A 1 85 ? 5.777 6.452 -6.268 1.00 92.38 85 ARG A CA 1
ATOM 679 C C . ARG A 1 85 ? 6.627 5.203 -6.396 1.00 92.38 85 ARG A C 1
ATOM 681 O O . ARG A 1 85 ? 6.623 4.365 -5.506 1.00 92.38 85 ARG A O 1
ATOM 688 N N . GLY A 1 86 ? 7.429 5.145 -7.447 1.00 88.44 86 GLY A N 1
ATOM 689 C CA . GLY A 1 86 ? 8.533 4.211 -7.611 1.00 88.44 86 GLY A CA 1
ATOM 690 C C . GLY A 1 86 ? 9.833 4.714 -6.990 1.00 88.44 86 GLY A C 1
ATOM 691 O O . GLY A 1 86 ? 9.858 5.723 -6.279 1.00 88.44 86 GLY A O 1
ATOM 692 N N . VAL A 1 87 ? 10.932 4.008 -7.262 1.00 84.00 87 VAL A N 1
ATOM 693 C CA . VAL A 1 87 ? 12.261 4.275 -6.684 1.00 84.00 87 VAL A CA 1
ATOM 694 C C . VAL A 1 87 ? 12.646 5.758 -6.792 1.00 84.00 87 VAL A C 1
ATOM 696 O O . VAL A 1 87 ? 12.467 6.394 -7.835 1.00 84.00 87 VAL A O 1
ATOM 699 N N . CYS A 1 88 ? 13.175 6.326 -5.704 1.00 80.75 88 CYS A N 1
ATOM 700 C CA . CYS A 1 88 ? 13.567 7.741 -5.617 1.00 80.75 88 CYS A CA 1
ATOM 701 C C . CYS A 1 88 ? 12.420 8.735 -5.908 1.00 80.75 88 CYS A C 1
ATOM 703 O O . CYS A 1 88 ? 12.643 9.793 -6.498 1.00 80.75 88 CYS A O 1
ATOM 705 N N . ASN A 1 89 ? 11.197 8.411 -5.480 1.00 78.88 89 ASN A N 1
ATOM 706 C CA . ASN A 1 89 ? 9.998 9.252 -5.598 1.00 78.88 89 ASN A CA 1
ATOM 707 C C . ASN A 1 89 ? 9.590 9.613 -7.040 1.00 78.88 89 ASN A C 1
ATOM 709 O O . ASN A 1 89 ? 8.976 10.658 -7.266 1.00 78.88 89 ASN A O 1
ATOM 713 N N . LYS A 1 90 ? 9.919 8.770 -8.022 1.00 81.69 90 LYS A N 1
ATOM 714 C CA . LYS A 1 90 ? 9.532 8.977 -9.427 1.00 81.69 90 LYS A CA 1
ATOM 715 C C . LYS A 1 90 ? 8.268 8.199 -9.762 1.00 81.69 90 LYS A C 1
ATOM 717 O O . LYS A 1 90 ? 8.030 7.150 -9.182 1.00 81.69 90 LYS A O 1
ATOM 722 N N . ASN A 1 91 ? 7.476 8.690 -10.709 1.00 86.75 91 ASN A N 1
ATOM 723 C CA . ASN A 1 91 ? 6.411 7.869 -11.284 1.00 86.75 91 ASN A CA 1
ATOM 724 C C . ASN A 1 91 ? 7.032 6.795 -12.179 1.00 86.75 91 ASN A C 1
ATOM 726 O O . ASN A 1 91 ? 8.027 7.059 -12.862 1.00 86.75 91 ASN A O 1
ATOM 730 N N . THR A 1 92 ? 6.446 5.606 -12.172 1.00 90.69 92 THR A N 1
ATOM 731 C CA . THR A 1 92 ? 6.758 4.545 -13.131 1.00 90.69 92 THR A CA 1
ATOM 732 C C . THR A 1 92 ? 5.833 4.635 -14.343 1.00 90.69 92 THR A C 1
ATOM 734 O O . THR A 1 92 ? 4.836 5.358 -14.327 1.00 90.69 92 THR A O 1
ATOM 737 N N . GLU A 1 93 ? 6.131 3.875 -15.396 1.00 94.25 93 GLU A N 1
ATOM 738 C CA . GLU A 1 93 ? 5.216 3.704 -16.536 1.00 94.25 93 GLU A CA 1
ATOM 739 C C . GLU A 1 93 ? 3.866 3.079 -16.132 1.00 94.25 93 GLU A C 1
ATOM 741 O O . GLU A 1 93 ? 2.864 3.276 -16.812 1.00 94.25 93 GLU A O 1
ATOM 746 N N . TYR A 1 94 ? 3.821 2.399 -14.982 1.00 95.56 94 TYR A N 1
ATOM 747 C CA . TYR A 1 94 ? 2.630 1.753 -14.433 1.00 95.56 94 TYR A CA 1
ATOM 748 C C . TYR A 1 94 ? 1.835 2.654 -13.480 1.00 95.56 94 TYR A C 1
ATOM 750 O O . TYR A 1 94 ? 0.807 2.226 -12.962 1.00 95.56 94 TYR A O 1
ATOM 758 N N . HIS A 1 95 ? 2.277 3.890 -13.230 1.00 95.25 95 HIS A N 1
ATOM 759 C CA . HIS A 1 95 ? 1.705 4.758 -12.198 1.00 95.25 95 HIS A CA 1
ATOM 760 C C . HIS A 1 95 ? 0.181 4.916 -12.312 1.00 95.25 95 HIS A C 1
ATOM 762 O O . HIS A 1 95 ? -0.549 4.685 -11.349 1.00 95.25 95 HIS A O 1
ATOM 768 N N . GLU A 1 96 ? -0.320 5.264 -13.500 1.00 95.44 96 GLU A N 1
ATOM 769 C CA . GLU A 1 96 ? -1.762 5.435 -13.717 1.00 95.44 96 GLU A CA 1
ATOM 770 C C . GLU A 1 96 ? -2.524 4.113 -13.557 1.00 95.44 96 GLU A C 1
ATOM 772 O O . GLU A 1 96 ? -3.605 4.086 -12.967 1.00 95.44 96 GLU A O 1
ATOM 777 N N . GLN A 1 97 ? -1.944 3.004 -14.023 1.00 96.75 97 GLN A N 1
ATOM 778 C CA . GLN A 1 97 ? -2.518 1.666 -13.877 1.00 96.75 97 GLN A CA 1
ATOM 779 C C . GLN A 1 97 ? -2.641 1.277 -12.398 1.00 96.75 97 GLN A C 1
ATOM 781 O O . GLN A 1 97 ? -3.704 0.824 -11.978 1.00 96.75 97 GLN A O 1
ATOM 786 N N . ILE A 1 98 ? -1.608 1.531 -11.590 1.00 97.62 98 ILE A N 1
ATOM 787 C CA . ILE A 1 98 ? -1.591 1.258 -10.146 1.00 97.62 98 ILE A CA 1
ATOM 788 C C . ILE A 1 98 ? -2.645 2.098 -9.425 1.00 97.62 98 ILE A C 1
ATOM 790 O O . ILE A 1 98 ? -3.449 1.556 -8.664 1.00 97.62 98 ILE A O 1
ATOM 794 N N . VAL A 1 99 ? -2.688 3.409 -9.681 1.00 96.81 99 VAL A N 1
ATOM 795 C CA . VAL A 1 99 ? -3.667 4.312 -9.055 1.00 96.81 99 VAL A CA 1
ATOM 796 C C . VAL A 1 99 ? -5.095 3.868 -9.382 1.00 96.81 99 VAL A C 1
ATOM 798 O O . VAL A 1 99 ? -5.937 3.772 -8.484 1.00 96.81 99 VAL A O 1
ATOM 801 N N . ASN A 1 100 ? -5.366 3.531 -10.645 1.00 96.50 100 ASN A N 1
ATOM 802 C CA . ASN A 1 100 ? -6.672 3.036 -11.074 1.00 96.50 100 ASN A CA 1
ATOM 803 C C . ASN A 1 100 ? -7.016 1.688 -10.431 1.00 96.50 100 ASN A C 1
ATOM 805 O O . ASN A 1 100 ? -8.138 1.512 -9.951 1.00 96.50 100 ASN A O 1
ATOM 809 N N . LEU A 1 101 ? -6.056 0.762 -10.360 1.00 97.50 101 LEU A N 1
ATOM 810 C CA . LEU A 1 101 ? -6.233 -0.552 -9.748 1.00 97.50 101 LEU A CA 1
ATOM 811 C C . LEU A 1 101 ? -6.575 -0.438 -8.256 1.00 97.50 101 LEU A C 1
ATOM 813 O O . LEU A 1 101 ? -7.508 -1.092 -7.784 1.00 97.50 101 LEU A O 1
ATOM 817 N N . VAL A 1 102 ? -5.881 0.427 -7.514 1.00 97.31 102 VAL A N 1
ATOM 818 C CA . VAL A 1 102 ? -6.155 0.672 -6.089 1.00 97.31 102 VAL A CA 1
ATOM 819 C C . VAL A 1 102 ? -7.526 1.322 -5.898 1.00 97.31 102 VAL A C 1
ATOM 821 O O . VAL A 1 102 ? -8.324 0.849 -5.085 1.00 97.31 102 VAL A O 1
ATOM 824 N N . ASN A 1 103 ? -7.849 2.355 -6.680 1.00 94.81 103 ASN A N 1
ATOM 825 C CA . ASN A 1 103 ? -9.138 3.045 -6.586 1.00 94.81 103 ASN A CA 1
ATOM 826 C C . ASN A 1 103 ? -10.321 2.129 -6.939 1.00 94.81 103 ASN A C 1
ATOM 828 O O . ASN A 1 103 ? -11.353 2.181 -6.266 1.00 94.81 103 ASN A O 1
ATOM 832 N N . ALA A 1 104 ? -10.172 1.243 -7.929 1.00 95.69 104 ALA A N 1
ATOM 833 C CA . ALA A 1 104 ? -11.180 0.235 -8.267 1.00 95.69 104 ALA A CA 1
ATOM 834 C C . ALA A 1 104 ? -11.418 -0.763 -7.117 1.00 95.69 104 ALA A C 1
ATOM 836 O O . ALA A 1 104 ? -12.537 -1.240 -6.919 1.00 95.69 104 ALA A O 1
ATOM 837 N N . ASN A 1 105 ? -10.389 -1.031 -6.308 1.00 96.62 105 ASN A N 1
ATOM 838 C CA . ASN A 1 105 ? -10.422 -1.992 -5.207 1.00 96.62 105 ASN A CA 1
ATOM 839 C C . ASN A 1 105 ? -10.660 -1.370 -3.819 1.00 96.62 105 ASN A C 1
ATOM 841 O O . ASN A 1 105 ? -10.755 -2.101 -2.828 1.00 96.62 105 ASN A O 1
ATOM 845 N N . ARG A 1 106 ? -10.863 -0.048 -3.713 1.00 94.00 106 ARG A N 1
ATOM 846 C CA . ARG A 1 106 ? -11.076 0.663 -2.431 1.00 94.00 106 ARG A CA 1
ATOM 847 C C . ARG A 1 106 ? -12.226 0.109 -1.578 1.00 94.00 106 ARG A C 1
ATOM 849 O O . ARG A 1 106 ? -12.228 0.226 -0.351 1.00 94.00 106 ARG A O 1
ATOM 856 N N . GLY A 1 107 ? -13.194 -0.561 -2.209 1.00 95.12 107 GLY A N 1
ATOM 857 C CA . GLY A 1 107 ? -14.285 -1.262 -1.528 1.00 95.12 107 GLY A CA 1
ATOM 858 C C . GLY A 1 107 ? -13.825 -2.408 -0.613 1.00 95.12 107 GLY A C 1
ATOM 859 O O . GLY A 1 107 ? -14.528 -2.738 0.343 1.00 95.12 107 GLY A O 1
ATOM 860 N N . LEU A 1 108 ? -12.653 -3.013 -0.848 1.00 95.44 108 LEU A N 1
ATOM 861 C CA . LEU A 1 108 ? -12.046 -3.993 0.067 1.00 95.44 108 LEU A CA 1
ATOM 862 C C . LEU A 1 108 ? -11.676 -3.340 1.403 1.00 95.44 108 LEU A C 1
ATOM 864 O O . LEU A 1 108 ? -12.050 -3.850 2.459 1.00 95.44 108 LEU A O 1
ATOM 868 N N . ILE A 1 109 ? -11.027 -2.175 1.346 1.00 94.62 109 ILE A N 1
ATOM 869 C CA . ILE A 1 109 ? -10.618 -1.399 2.524 1.00 94.62 109 ILE A CA 1
ATOM 870 C C . ILE A 1 109 ? -11.859 -0.934 3.295 1.00 94.62 109 ILE A C 1
ATOM 872 O O . ILE A 1 109 ? -11.967 -1.178 4.496 1.00 94.62 109 ILE A O 1
ATOM 876 N N . SER A 1 110 ? -12.851 -0.366 2.595 1.00 94.81 110 SER A N 1
ATOM 877 C CA . SER A 1 110 ? -14.116 0.074 3.209 1.00 94.81 110 SER A CA 1
ATOM 878 C C . SER A 1 110 ? -14.827 -1.054 3.964 1.00 94.81 110 SER A C 1
ATOM 880 O O . SER A 1 110 ? -15.314 -0.854 5.078 1.00 94.81 110 SER A O 1
ATOM 882 N N . ARG A 1 111 ? -14.867 -2.264 3.387 1.00 94.94 111 ARG A N 1
ATOM 883 C CA . ARG A 1 111 ? -15.477 -3.436 4.034 1.00 94.94 111 ARG A CA 1
ATOM 884 C C . ARG A 1 111 ? -14.766 -3.811 5.331 1.00 94.94 111 ARG A C 1
ATOM 886 O O . ARG A 1 111 ? -15.445 -4.061 6.323 1.00 94.94 111 ARG A O 1
ATOM 893 N N . ARG A 1 112 ? -13.429 -3.803 5.353 1.00 93.69 112 ARG A N 1
ATOM 894 C CA . ARG A 1 112 ? -12.658 -4.077 6.578 1.00 93.69 112 ARG A CA 1
ATOM 895 C C . ARG A 1 112 ? -12.886 -3.020 7.658 1.00 93.69 112 ARG A C 1
ATOM 897 O O . ARG A 1 112 ? -12.985 -3.380 8.823 1.00 93.69 112 ARG A O 1
ATOM 904 N N . MET A 1 113 ? -13.040 -1.746 7.287 1.00 91.00 113 MET A N 1
ATOM 905 C CA . MET A 1 113 ? -13.366 -0.687 8.253 1.00 91.00 113 MET A CA 1
ATOM 906 C C . MET A 1 113 ? -14.726 -0.912 8.921 1.00 91.00 113 MET A C 1
ATOM 908 O O . MET A 1 113 ? -14.833 -0.766 10.134 1.00 91.00 113 MET A O 1
ATOM 912 N N . LYS A 1 114 ? -15.745 -1.300 8.144 1.00 90.44 114 LYS A N 1
ATOM 913 C CA . LYS A 1 114 ? -17.108 -1.542 8.648 1.00 90.44 114 LYS A CA 1
ATOM 914 C C . LYS A 1 114 ? -17.234 -2.822 9.470 1.00 90.44 114 LYS A C 1
ATOM 916 O O . LYS A 1 114 ? -18.044 -2.867 10.377 1.00 90.44 114 LYS A O 1
ATOM 921 N N . ALA A 1 115 ? -16.447 -3.853 9.165 1.00 81.69 115 ALA A N 1
ATOM 922 C CA . ALA A 1 115 ? -16.479 -5.123 9.896 1.00 81.69 115 ALA A CA 1
ATOM 923 C C . ALA A 1 115 ? -15.918 -5.028 11.330 1.00 81.69 115 ALA A C 1
ATOM 925 O O . ALA A 1 115 ? -16.036 -5.978 12.095 1.00 81.69 115 ALA A O 1
ATOM 926 N N . THR A 1 116 ? -15.266 -3.915 11.678 1.00 63.75 116 THR A N 1
ATOM 927 C CA . THR A 1 116 ? -14.699 -3.652 13.012 1.00 63.75 116 THR A CA 1
ATOM 928 C C . THR A 1 116 ? -15.392 -2.476 13.720 1.00 63.75 116 THR A C 1
ATOM 930 O O . THR A 1 116 ? -14.893 -2.028 14.749 1.00 63.75 116 THR A O 1
ATOM 933 N N . ALA A 1 117 ? -16.484 -1.947 13.155 1.00 52.53 117 ALA A N 1
ATOM 934 C CA . ALA A 1 117 ? -17.333 -0.923 13.771 1.00 52.53 117 ALA A CA 1
ATOM 935 C C . ALA A 1 117 ? -18.540 -1.585 14.444 1.00 52.53 117 ALA A C 1
ATOM 937 O O . ALA A 1 117 ? -18.905 -1.127 15.546 1.00 52.53 117 ALA A O 1
#